Protein AF-A0A8D0QKL7-F1 (afdb_monomer_lite)

Organism: Sus scrofa (NCBI:txid9823)

pLDDT: mean 81.72, std 11.08, range [35.97, 95.25]

Foldseek 3Di:
DPPPDDDDDPVVVQCVVFPDPDPLLNVLLVVLVVLLVVLVVVVVCLVPDPCNVVCLVVVLVCLLVSVVVVLVQCPPALANSGVDDTPSLVSVLVSVVVVCVSPVCSCVVRVSVVSNNVVVVVVVVVVVCCCVVPVVVVVVVVVVVVVVVVPDDPDD

Structure (mmCIF, N/CA/C/O backbone):
data_AF-A0A8D0QKL7-F1
#
_entry.id   AF-A0A8D0QKL7-F1
#
loop_
_atom_site.group_PDB
_atom_site.id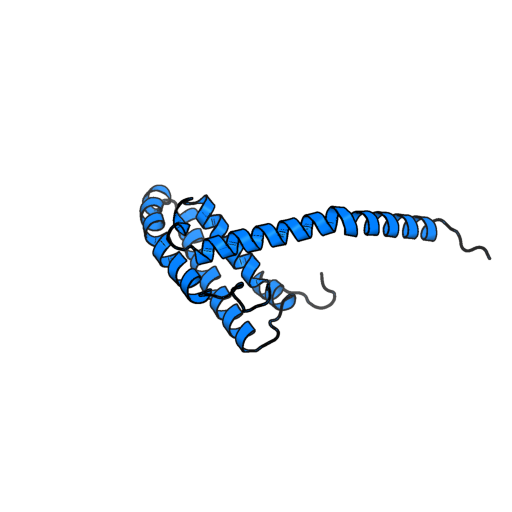
_atom_site.type_symbol
_atom_site.label_atom_id
_atom_site.label_alt_id
_atom_site.label_comp_id
_atom_site.label_asym_id
_atom_site.label_entity_id
_atom_site.label_seq_id
_atom_site.pdbx_PDB_ins_code
_atom_site.Cartn_x
_atom_site.Cartn_y
_atom_site.Cartn_z
_atom_site.occupancy
_atom_site.B_iso_or_equiv
_atom_site.auth_seq_id
_atom_site.auth_comp_id
_atom_site.auth_asym_id
_atom_site.auth_atom_id
_atom_site.pdbx_PDB_model_num
ATOM 1 N N . ILE A 1 1 ? 23.634 11.425 2.030 1.00 49.88 1 ILE A N 1
ATOM 2 C CA . ILE A 1 1 ? 23.292 12.583 1.169 1.00 49.88 1 ILE A CA 1
ATOM 3 C C . ILE A 1 1 ? 23.963 12.328 -0.167 1.00 49.88 1 ILE A C 1
ATOM 5 O O . ILE A 1 1 ? 25.176 12.153 -0.174 1.00 49.88 1 ILE A O 1
ATOM 9 N N . ASP A 1 2 ? 23.189 12.209 -1.244 1.00 56.81 2 ASP A N 1
ATOM 10 C CA . ASP A 1 2 ? 23.701 11.898 -2.583 1.00 56.81 2 ASP A CA 1
ATOM 11 C C . ASP A 1 2 ? 24.283 13.157 -3.251 1.00 56.81 2 ASP A C 1
ATOM 13 O O . ASP A 1 2 ? 23.642 13.812 -4.073 1.00 56.81 2 ASP A O 1
ATOM 17 N N . GLY A 1 3 ? 25.480 13.549 -2.797 1.00 72.69 3 GLY A N 1
ATOM 18 C CA . GLY A 1 3 ? 26.311 14.610 -3.374 1.00 72.69 3 GLY A CA 1
ATOM 19 C C . GLY A 1 3 ? 25.564 15.911 -3.701 1.00 72.69 3 GLY A C 1
ATOM 20 O O . GLY A 1 3 ? 25.309 16.733 -2.819 1.00 72.69 3 GLY A O 1
ATOM 21 N N . ALA A 1 4 ? 25.256 16.103 -4.988 1.00 74.75 4 ALA A N 1
ATOM 22 C CA . ALA A 1 4 ? 24.637 17.308 -5.547 1.00 74.75 4 ALA A CA 1
ATOM 23 C C . ALA A 1 4 ? 23.107 17.376 -5.371 1.00 74.75 4 ALA A C 1
ATOM 25 O O . ALA A 1 4 ? 22.534 18.467 -5.403 1.00 74.75 4 ALA A O 1
ATOM 26 N N . HIS A 1 5 ? 22.436 16.240 -5.170 1.00 74.19 5 HIS A N 1
ATOM 27 C CA . HIS A 1 5 ? 20.981 16.180 -5.092 1.00 74.19 5 HIS A CA 1
ATOM 28 C C . HIS A 1 5 ? 20.514 16.378 -3.649 1.00 74.19 5 HIS A C 1
ATOM 30 O O . HIS A 1 5 ? 20.537 15.472 -2.813 1.00 74.19 5 HIS A O 1
ATOM 36 N N . LYS A 1 6 ? 20.071 17.602 -3.351 1.00 81.69 6 LYS A N 1
ATOM 37 C CA . LYS A 1 6 ? 19.416 17.951 -2.086 1.00 81.69 6 LYS A CA 1
ATOM 38 C C . LYS A 1 6 ? 17.908 17.843 -2.264 1.00 81.69 6 LYS A C 1
ATOM 40 O O . LYS A 1 6 ? 17.259 18.799 -2.677 1.00 81.69 6 LYS A O 1
ATOM 45 N N . LEU A 1 7 ? 17.372 16.661 -1.979 1.00 79.12 7 LEU A N 1
ATOM 46 C CA . LEU A 1 7 ? 15.939 16.393 -2.052 1.00 79.12 7 LEU A CA 1
ATOM 47 C C . LEU A 1 7 ? 15.308 16.466 -0.661 1.00 79.12 7 LEU A C 1
ATOM 49 O O . LEU A 1 7 ? 15.861 15.971 0.320 1.00 79.12 7 LEU A O 1
ATOM 53 N N . THR A 1 8 ? 14.135 17.082 -0.600 1.00 68.00 8 THR A N 1
ATOM 54 C CA . THR A 1 8 ? 13.222 17.068 0.547 1.00 68.00 8 THR A CA 1
ATOM 55 C C . THR A 1 8 ? 11.893 16.470 0.079 1.00 68.00 8 THR A C 1
ATOM 57 O O . THR A 1 8 ? 11.683 16.334 -1.123 1.00 68.00 8 THR A O 1
ATOM 60 N N . GLN A 1 9 ? 10.997 16.117 1.006 1.00 79.50 9 GLN A N 1
ATOM 61 C CA . GLN A 1 9 ? 9.777 15.322 0.767 1.00 79.50 9 GLN A CA 1
ATOM 62 C C . GLN A 1 9 ? 10.050 13.826 0.564 1.00 79.50 9 GLN A C 1
ATOM 64 O O . GLN A 1 9 ? 10.799 13.419 -0.324 1.00 79.50 9 GLN A O 1
ATOM 69 N N . SER A 1 10 ? 9.401 12.993 1.381 1.00 80.00 10 SER A N 1
ATOM 70 C CA . SER A 1 10 ? 9.555 11.531 1.360 1.00 80.00 10 SER A CA 1
ATOM 71 C C . SER A 1 10 ? 9.277 10.943 -0.022 1.00 80.00 10 SER A C 1
ATOM 73 O O . SER A 1 10 ? 10.061 10.139 -0.516 1.00 80.00 10 SER A O 1
ATOM 75 N N . ASN A 1 11 ? 8.217 11.404 -0.686 1.00 77.00 11 ASN A N 1
ATOM 76 C CA . ASN A 1 11 ? 7.808 10.874 -1.985 1.00 77.00 11 ASN A CA 1
ATOM 77 C C . ASN A 1 11 ? 8.787 11.249 -3.100 1.00 77.00 11 ASN A C 1
ATOM 79 O O . ASN A 1 11 ? 9.084 10.430 -3.965 1.00 77.00 11 ASN A O 1
ATOM 83 N N . ALA A 1 12 ? 9.352 12.459 -3.055 1.00 79.25 12 ALA A N 1
ATOM 84 C CA . ALA A 1 12 ? 10.374 12.873 -4.012 1.00 79.25 12 ALA A CA 1
ATOM 85 C C . ALA A 1 12 ? 11.661 12.053 -3.845 1.00 79.25 12 ALA A C 1
ATOM 87 O O . ALA A 1 12 ? 12.270 11.652 -4.836 1.00 79.25 12 ALA A O 1
ATOM 88 N N . ILE A 1 13 ? 12.045 11.752 -2.600 1.00 82.62 13 ILE A N 1
ATOM 89 C CA . ILE A 1 13 ? 13.184 10.877 -2.294 1.00 82.62 13 ILE A CA 1
ATOM 90 C C . ILE A 1 13 ? 12.918 9.450 -2.796 1.00 82.62 13 ILE A C 1
ATOM 92 O O . ILE A 1 13 ? 13.778 8.864 -3.450 1.00 82.62 13 ILE A O 1
ATOM 96 N N . LEU A 1 14 ? 11.721 8.906 -2.557 1.00 77.75 14 LEU A N 1
ATOM 97 C CA . LEU A 1 14 ? 11.339 7.569 -3.019 1.00 77.75 14 LEU A CA 1
ATOM 98 C C . LEU A 1 14 ? 11.346 7.461 -4.551 1.00 77.75 14 LEU A C 1
ATOM 100 O O . LEU A 1 14 ? 11.988 6.566 -5.099 1.00 77.75 14 LEU A O 1
ATOM 104 N N . ARG A 1 15 ? 10.726 8.422 -5.249 1.00 78.88 15 ARG A N 1
ATOM 105 C CA . ARG A 1 15 ? 10.738 8.502 -6.721 1.00 78.88 15 ARG A CA 1
ATOM 106 C C . ARG A 1 15 ? 12.149 8.660 -7.287 1.00 78.88 15 ARG A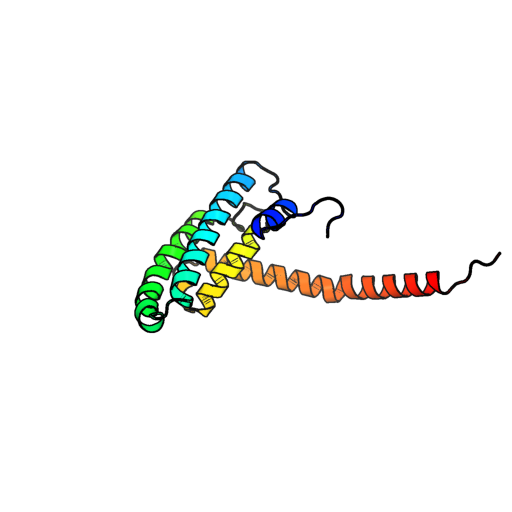 C 1
ATOM 108 O O . ARG A 1 15 ? 12.429 8.161 -8.374 1.00 78.88 15 ARG A O 1
ATOM 115 N N . TYR A 1 16 ? 13.034 9.369 -6.585 1.00 78.62 16 TYR A N 1
ATOM 116 C CA . TYR A 1 16 ? 14.426 9.532 -7.005 1.00 78.62 16 TYR A CA 1
ATOM 117 C C . TYR A 1 16 ? 15.188 8.205 -6.973 1.00 78.62 16 TYR A C 1
ATOM 119 O O . TYR A 1 16 ? 15.914 7.908 -7.919 1.00 78.62 16 TYR A O 1
ATOM 127 N N . ILE A 1 17 ? 14.985 7.403 -5.924 1.00 78.44 17 ILE A N 1
ATOM 128 C CA . ILE A 1 17 ? 15.678 6.123 -5.732 1.00 78.44 17 ILE A CA 1
ATOM 129 C C . ILE A 1 17 ? 15.088 5.021 -6.626 1.00 78.44 17 ILE A C 1
ATOM 131 O O . ILE A 1 17 ? 15.826 4.153 -7.083 1.00 78.44 17 ILE A O 1
ATOM 135 N N . ALA A 1 18 ? 13.779 5.045 -6.894 1.00 72.31 18 ALA A N 1
ATOM 136 C CA . ALA A 1 18 ? 13.082 3.930 -7.530 1.00 72.31 18 ALA A CA 1
ATOM 137 C C . ALA A 1 18 ? 12.124 4.388 -8.643 1.00 72.31 18 ALA A C 1
ATOM 139 O O . ALA A 1 18 ? 10.907 4.445 -8.474 1.00 72.31 18 ALA A O 1
ATOM 140 N N . ARG A 1 19 ? 12.675 4.706 -9.818 1.00 71.88 19 ARG A N 1
ATOM 141 C CA . ARG A 1 19 ? 11.877 5.038 -11.010 1.00 71.88 19 ARG A CA 1
ATOM 142 C C . ARG A 1 19 ? 11.354 3.764 -11.680 1.00 71.88 19 ARG A C 1
ATOM 144 O O . ARG A 1 19 ? 12.109 2.810 -11.831 1.00 71.88 19 ARG A O 1
ATOM 151 N N . GLY A 1 20 ? 10.084 3.771 -12.098 1.00 71.38 20 GLY A N 1
ATOM 152 C CA . GLY A 1 20 ? 9.510 2.699 -12.921 1.00 71.38 20 GLY A CA 1
ATOM 153 C C . GLY A 1 20 ? 10.209 2.591 -14.279 1.00 71.38 20 GLY A C 1
ATOM 154 O O . GLY A 1 20 ? 10.698 3.599 -14.802 1.00 71.38 20 GLY A O 1
ATOM 155 N N . GLU A 1 21 ? 10.263 1.381 -14.837 1.00 78.12 21 GLU A N 1
ATOM 156 C CA . GLU A 1 21 ? 10.966 1.111 -16.095 1.00 78.12 21 GLU A CA 1
ATOM 157 C C . GLU A 1 21 ? 10.090 1.476 -17.301 1.00 78.12 21 GLU A C 1
ATOM 159 O O . GLU A 1 21 ? 10.576 2.072 -18.263 1.00 78.12 21 GLU A O 1
ATOM 164 N N . THR A 1 22 ? 8.791 1.173 -17.225 1.00 85.62 22 THR A N 1
ATOM 165 C CA . THR A 1 22 ? 7.805 1.436 -18.291 1.00 85.62 22 THR A CA 1
ATOM 166 C C . THR A 1 22 ? 6.859 2.586 -17.938 1.00 85.62 22 THR A C 1
ATOM 168 O O . THR A 1 22 ? 6.700 2.942 -16.769 1.00 85.62 22 THR A O 1
ATOM 171 N N . GLU A 1 23 ? 6.217 3.188 -18.943 1.00 84.56 23 GLU A N 1
ATOM 172 C CA . GLU A 1 23 ? 5.212 4.236 -18.706 1.00 84.56 23 GLU A CA 1
ATOM 173 C C . GLU A 1 23 ? 3.989 3.682 -17.966 1.00 84.56 23 GLU A C 1
ATOM 175 O O . GLU A 1 23 ? 3.464 4.327 -17.061 1.00 84.56 23 GLU A O 1
ATOM 180 N N . GLU A 1 24 ? 3.586 2.448 -18.263 1.00 85.06 24 GLU A N 1
ATOM 181 C CA . GLU A 1 24 ? 2.502 1.763 -17.566 1.00 85.06 24 GLU A CA 1
ATOM 182 C C . GLU A 1 24 ? 2.822 1.568 -16.078 1.00 85.06 24 GLU A C 1
ATOM 184 O O . GLU A 1 24 ? 1.975 1.834 -15.224 1.00 85.06 24 GLU A O 1
ATOM 189 N N . GLU A 1 25 ? 4.047 1.151 -15.742 1.00 84.56 25 GLU A N 1
ATOM 190 C CA . GLU A 1 25 ? 4.490 1.042 -14.348 1.00 84.56 25 GLU A CA 1
ATOM 191 C C . GLU A 1 25 ? 4.484 2.399 -13.646 1.00 84.56 25 GLU A C 1
ATOM 193 O O . GLU A 1 25 ? 4.011 2.488 -12.514 1.00 84.56 25 GLU A O 1
ATOM 198 N N . LYS A 1 26 ? 4.955 3.464 -14.309 1.00 85.56 26 LYS A N 1
ATOM 199 C CA . LYS A 1 26 ? 4.950 4.824 -13.745 1.00 85.56 26 LYS A CA 1
ATOM 200 C C . LYS A 1 26 ? 3.535 5.307 -13.449 1.00 85.56 26 LYS A C 1
ATOM 202 O O . LYS A 1 26 ? 3.281 5.766 -12.341 1.00 85.56 26 LYS A O 1
ATOM 207 N N . ILE A 1 27 ? 2.601 5.130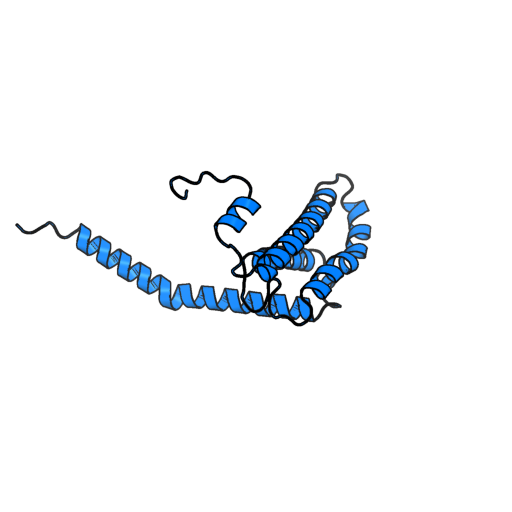 -14.387 1.00 87.25 27 ILE A N 1
ATOM 208 C CA . ILE A 1 27 ? 1.191 5.496 -14.191 1.00 87.25 27 ILE A CA 1
ATOM 209 C C . ILE A 1 27 ? 0.609 4.737 -12.998 1.00 87.25 27 ILE A C 1
ATOM 211 O O . ILE A 1 27 ? -0.087 5.312 -12.162 1.00 87.25 27 ILE A O 1
ATOM 215 N N . ARG A 1 28 ? 0.900 3.438 -12.883 1.00 87.56 28 ARG A N 1
ATOM 216 C CA . ARG A 1 28 ? 0.379 2.630 -11.775 1.00 87.56 28 ARG A CA 1
ATOM 217 C C . ARG A 1 28 ? 0.974 3.029 -10.431 1.00 87.56 28 ARG A C 1
ATOM 219 O O . ARG A 1 28 ? 0.245 3.082 -9.443 1.00 87.56 28 ARG A O 1
ATOM 226 N N . VAL A 1 29 ? 2.266 3.333 -10.408 1.00 87.38 29 VAL A N 1
ATOM 227 C CA . VAL A 1 29 ? 2.964 3.890 -9.247 1.00 87.38 29 VAL A CA 1
ATOM 228 C C . VAL A 1 29 ? 2.332 5.217 -8.826 1.00 87.38 29 VAL A C 1
ATOM 230 O O . VAL A 1 29 ? 2.025 5.386 -7.651 1.00 87.38 29 VAL A O 1
ATOM 233 N N . ASP A 1 30 ? 2.059 6.119 -9.769 1.00 86.75 30 ASP A N 1
ATOM 234 C CA . ASP A 1 30 ? 1.448 7.422 -9.492 1.00 86.75 30 ASP A CA 1
ATOM 235 C C . ASP A 1 30 ? 0.028 7.292 -8.926 1.00 86.75 30 ASP A C 1
ATOM 237 O O . ASP A 1 30 ? -0.324 7.970 -7.958 1.00 86.75 30 ASP A O 1
ATOM 241 N N . VAL A 1 31 ? -0.792 6.399 -9.487 1.00 88.25 31 VAL A N 1
ATOM 242 C CA . VAL A 1 31 ? -2.146 6.128 -8.978 1.00 88.25 31 VAL A CA 1
ATOM 243 C C . VAL A 1 31 ? -2.087 5.547 -7.566 1.00 88.25 31 VAL A C 1
ATOM 245 O O . VAL A 1 31 ? -2.811 6.010 -6.682 1.00 88.25 31 VAL A O 1
ATOM 248 N N . LEU A 1 32 ? -1.207 4.568 -7.331 1.00 89.25 32 LEU A N 1
ATOM 249 C CA . LEU A 1 32 ? -1.072 3.955 -6.013 1.00 89.25 32 LEU A CA 1
ATOM 250 C C . LEU A 1 32 ? -0.565 4.954 -4.968 1.00 89.25 32 LEU A C 1
ATOM 252 O O . LEU A 1 32 ? -1.046 4.932 -3.838 1.00 89.25 32 LEU A O 1
ATOM 256 N N . GLU A 1 33 ? 0.353 5.850 -5.340 1.00 87.50 33 GLU A N 1
ATOM 257 C CA . GLU A 1 33 ? 0.849 6.901 -4.448 1.00 87.50 33 GLU A CA 1
ATOM 258 C C . GLU A 1 33 ? -0.288 7.751 -3.896 1.00 87.50 33 GLU A C 1
ATOM 260 O O . GLU A 1 33 ? -0.390 7.948 -2.687 1.00 87.50 33 GLU A O 1
ATOM 265 N N . ASN A 1 34 ? -1.152 8.239 -4.787 1.00 87.56 34 ASN A N 1
ATOM 266 C CA . ASN A 1 34 ? -2.265 9.097 -4.403 1.00 87.56 34 ASN A CA 1
ATOM 267 C C . ASN A 1 34 ? -3.250 8.340 -3.506 1.00 87.56 34 ASN A C 1
ATOM 269 O O . ASN A 1 34 ? -3.645 8.856 -2.463 1.00 87.56 34 ASN A O 1
ATOM 273 N N . GLN A 1 35 ? -3.552 7.081 -3.837 1.00 87.44 35 GLN A N 1
ATOM 274 C CA . GLN A 1 35 ? -4.416 6.240 -3.008 1.00 87.44 35 GLN A CA 1
ATOM 275 C C . GLN A 1 35 ? -3.838 6.024 -1.599 1.00 87.44 35 GLN A C 1
ATOM 277 O O . GLN A 1 35 ? -4.561 6.103 -0.604 1.00 87.44 35 GLN A O 1
ATOM 282 N N . VAL A 1 36 ? -2.532 5.759 -1.498 1.00 86.94 36 VAL A N 1
ATOM 283 C CA . VAL A 1 36 ? -1.826 5.604 -0.218 1.00 86.94 36 VAL A CA 1
ATOM 284 C C . VAL A 1 36 ? -1.871 6.901 0.590 1.00 86.94 36 VAL A C 1
ATOM 286 O O . VAL A 1 36 ? -2.153 6.863 1.791 1.00 86.94 36 VAL A O 1
ATOM 289 N N . LEU A 1 37 ? -1.627 8.046 -0.050 1.00 86.00 37 LEU A N 1
ATOM 290 C CA . LEU A 1 37 ? -1.662 9.353 0.603 1.00 86.00 37 LEU A CA 1
ATOM 291 C C . LEU A 1 37 ? -3.050 9.688 1.151 1.00 86.00 37 LEU A C 1
ATOM 293 O O . LEU A 1 37 ? -3.148 10.063 2.319 1.00 86.00 37 LEU A O 1
ATOM 297 N N . ASP A 1 38 ? -4.113 9.503 0.368 1.00 87.12 38 ASP A N 1
ATOM 298 C CA . ASP A 1 38 ? -5.487 9.789 0.799 1.00 87.12 38 ASP A CA 1
ATOM 299 C C . ASP A 1 38 ? -5.862 8.985 2.046 1.00 87.12 38 ASP A C 1
ATOM 301 O O . ASP A 1 38 ? -6.372 9.514 3.040 1.00 87.12 38 ASP A O 1
ATOM 305 N N . VAL A 1 39 ? -5.522 7.701 2.026 1.00 85.31 39 VAL A N 1
ATOM 306 C CA . VAL A 1 39 ? -5.719 6.772 3.135 1.00 85.31 39 VAL A CA 1
ATOM 307 C C . VAL A 1 39 ? -4.924 7.186 4.375 1.00 85.31 39 VAL A C 1
ATOM 309 O O . VAL A 1 39 ? -5.460 7.207 5.489 1.00 85.31 39 VAL A O 1
ATOM 312 N N . CYS A 1 40 ? -3.659 7.571 4.200 1.00 83.50 40 CYS A N 1
ATOM 313 C CA . CYS A 1 40 ? -2.821 8.043 5.297 1.00 83.50 40 CYS A CA 1
ATOM 314 C C . CYS A 1 40 ? -3.368 9.335 5.907 1.00 83.50 40 CYS A C 1
ATOM 316 O O . CYS A 1 40 ? -3.469 9.430 7.129 1.00 83.50 40 CYS A O 1
ATOM 318 N N . MET A 1 41 ? -3.773 10.302 5.083 1.00 83.38 41 MET A N 1
ATOM 319 C CA . MET A 1 41 ? -4.294 11.589 5.546 1.00 83.38 41 MET A CA 1
ATOM 320 C C . MET A 1 41 ? -5.614 11.435 6.300 1.00 83.38 41 MET A C 1
ATOM 322 O O . MET A 1 41 ? -5.795 12.039 7.361 1.00 83.38 41 MET A O 1
ATOM 326 N N . GLN A 1 42 ? -6.519 10.581 5.819 1.00 82.88 42 GLN A N 1
ATOM 327 C CA . GLN A 1 42 ? -7.755 10.274 6.541 1.00 82.88 42 GLN A CA 1
ATOM 328 C C . GLN A 1 42 ? -7.478 9.615 7.895 1.00 82.88 42 GLN A C 1
ATOM 330 O O . GLN A 1 42 ? -8.080 9.998 8.900 1.00 82.88 42 GLN A O 1
ATOM 335 N N . LYS A 1 43 ? -6.533 8.669 7.946 1.00 77.88 43 LYS A N 1
ATOM 336 C CA . LYS A 1 43 ? -6.129 8.024 9.198 1.00 77.88 43 LYS A CA 1
ATOM 337 C C . LYS A 1 43 ? -5.525 9.028 10.180 1.00 77.88 43 LYS A C 1
ATOM 339 O O . LYS A 1 43 ? -5.939 9.064 11.333 1.00 77.88 43 LYS A O 1
ATOM 344 N N . VAL A 1 44 ? -4.603 9.879 9.720 1.00 80.31 44 VAL A N 1
ATOM 345 C CA . VAL A 1 44 ? -3.996 10.958 10.521 1.00 80.31 44 VAL A CA 1
ATOM 346 C C . VAL A 1 44 ? -5.084 11.861 11.103 1.00 80.31 44 VAL A C 1
ATOM 348 O O . VAL A 1 44 ? -5.103 12.095 12.309 1.00 80.31 44 VAL A O 1
ATOM 351 N N . ARG A 1 45 ? -6.049 12.298 10.287 1.00 81.81 45 ARG A N 1
ATOM 352 C CA . ARG A 1 45 ? -7.154 13.152 10.748 1.00 81.81 45 ARG A CA 1
ATOM 353 C C . ARG A 1 45 ? -7.939 12.529 11.903 1.00 81.81 45 ARG A C 1
ATOM 355 O O . ARG A 1 45 ? -8.371 13.248 12.797 1.00 81.81 45 ARG A O 1
ATOM 362 N N . ILE A 1 46 ? -8.134 11.214 11.880 1.00 83.00 46 ILE A N 1
ATOM 363 C CA . ILE A 1 46 ? -8.910 10.503 12.898 1.00 83.00 46 ILE A CA 1
ATOM 364 C C . ILE A 1 46 ? -8.065 10.243 14.140 1.00 83.00 46 ILE A C 1
ATOM 366 O O . ILE A 1 46 ? -8.504 10.569 15.238 1.00 83.00 46 ILE A O 1
ATOM 370 N N . CYS A 1 47 ? -6.848 9.719 13.977 1.00 80.38 47 CYS A N 1
ATOM 371 C CA . CYS A 1 47 ? -5.952 9.391 15.087 1.00 80.38 47 CYS A CA 1
ATOM 372 C C . CYS A 1 47 ? -5.544 10.614 15.919 1.00 80.38 47 CYS A C 1
ATOM 374 O O . CYS A 1 47 ? -5.350 10.479 17.122 1.00 80.38 47 CYS A O 1
ATOM 376 N N . TYR A 1 48 ? -5.432 11.793 15.302 1.00 78.81 48 TYR A N 1
ATOM 377 C CA . TYR A 1 48 ? -5.097 13.037 16.004 1.00 78.81 48 TYR A CA 1
ATOM 378 C C . TYR A 1 48 ? -6.323 13.884 16.376 1.00 78.81 48 TYR A C 1
ATOM 380 O O . TYR A 1 48 ? -6.169 14.985 16.904 1.00 78.81 48 TYR A O 1
ATOM 388 N N . SER A 1 49 ? -7.541 13.399 16.117 1.00 86.19 49 SER A N 1
ATOM 389 C CA . SER A 1 49 ? -8.755 14.098 16.535 1.00 86.19 49 SER A CA 1
ATOM 390 C C . SER A 1 49 ? -8.955 13.973 18.050 1.00 86.19 49 SER A C 1
ATOM 392 O O . SER A 1 49 ? -8.847 12.864 18.582 1.00 86.19 49 SER A O 1
ATOM 394 N N . PRO A 1 50 ? -9.342 15.051 18.759 1.00 88.25 50 PRO A N 1
ATOM 395 C CA . PRO A 1 50 ? -9.726 14.957 20.169 1.00 88.25 50 PRO A CA 1
ATOM 396 C C . PRO A 1 50 ? -10.958 14.058 20.388 1.00 88.25 50 PRO A C 1
ATOM 398 O O . PRO A 1 50 ? -11.162 13.550 21.486 1.00 88.25 50 PRO A O 1
ATOM 401 N N . ASP A 1 51 ? -11.757 13.818 19.342 1.00 92.12 51 ASP A N 1
ATOM 402 C CA . ASP A 1 51 ? -12.930 12.939 19.362 1.00 92.12 51 ASP A CA 1
ATOM 403 C C . ASP A 1 51 ? -12.633 11.511 18.856 1.00 92.12 51 ASP A C 1
ATOM 405 O O . ASP A 1 51 ? -13.557 10.795 18.462 1.00 92.12 51 ASP A O 1
ATOM 409 N N . PHE A 1 52 ? -11.365 11.076 18.845 1.00 84.75 52 PHE A N 1
ATOM 410 C CA . PHE A 1 52 ? -10.941 9.768 18.320 1.00 84.75 52 PHE A CA 1
ATOM 411 C C . PHE A 1 52 ? -11.836 8.603 18.771 1.00 84.75 52 PHE A C 1
ATOM 413 O O . PHE A 1 52 ? -12.320 7.848 17.929 1.00 84.75 52 PHE A O 1
ATOM 420 N N . GLU A 1 53 ? -12.127 8.490 20.069 1.00 87.75 53 GLU A N 1
ATOM 421 C CA . GLU A 1 53 ? -12.944 7.397 20.622 1.00 87.75 53 GLU A CA 1
ATOM 422 C C . GLU A 1 53 ? -14.371 7.358 20.051 1.00 87.75 53 GLU A C 1
ATOM 424 O O . GLU A 1 53 ? -14.949 6.287 19.874 1.00 87.75 53 GLU A O 1
ATOM 429 N N . LYS A 1 54 ? -14.937 8.519 19.697 1.00 91.88 54 LYS A N 1
ATOM 430 C CA . LYS A 1 54 ? -16.267 8.605 19.073 1.00 91.88 54 LYS A CA 1
ATOM 431 C C . LYS A 1 54 ? -16.216 8.285 17.579 1.00 91.88 54 LYS A C 1
ATOM 433 O O . LYS A 1 54 ? -17.162 7.718 17.041 1.00 91.88 54 LYS A O 1
ATOM 438 N N . LEU A 1 55 ? -15.128 8.665 16.907 1.00 88.25 55 LEU A N 1
ATOM 439 C CA . LEU A 1 55 ? -14.959 8.518 15.457 1.00 88.25 55 LEU A CA 1
ATOM 440 C C . LEU A 1 55 ? -14.484 7.118 15.052 1.00 88.25 55 LEU A C 1
ATOM 442 O O . LEU A 1 55 ? -14.848 6.626 13.983 1.00 88.25 55 LEU A O 1
ATOM 446 N N . LYS A 1 56 ? -13.703 6.453 15.910 1.00 85.69 56 LYS A N 1
ATOM 447 C CA . LYS A 1 56 ? -13.104 5.138 15.655 1.00 85.69 56 LYS A CA 1
ATOM 448 C C . LYS A 1 56 ? -14.123 4.078 15.212 1.00 85.69 56 LYS A C 1
ATOM 450 O O . LYS A 1 56 ? -13.857 3.434 14.199 1.00 85.69 56 LYS A O 1
ATOM 455 N N . PRO A 1 57 ? -15.285 3.888 15.872 1.00 88.56 57 PRO A N 1
ATOM 456 C CA . PRO A 1 57 ? -16.256 2.882 15.441 1.00 88.56 57 PRO A CA 1
ATOM 457 C C . PRO A 1 57 ? -16.827 3.144 14.044 1.00 88.56 57 PRO A C 1
ATOM 459 O O . PRO A 1 57 ? -17.110 2.196 13.318 1.00 88.56 57 PRO A O 1
ATOM 462 N N . GLY A 1 58 ? -17.001 4.416 13.668 1.00 89.06 58 GLY A N 1
ATOM 463 C CA . GLY A 1 58 ? -17.428 4.797 12.321 1.00 89.06 58 GLY A CA 1
ATOM 464 C C . GLY A 1 58 ? -16.348 4.475 11.296 1.00 89.06 58 GLY A C 1
ATOM 465 O O . GLY A 1 58 ? -16.609 3.781 10.321 1.00 89.06 58 GLY A O 1
ATOM 466 N N . TYR A 1 59 ? -15.109 4.869 11.588 1.00 86.25 59 TYR A N 1
ATOM 467 C CA . TYR A 1 59 ? -13.977 4.601 10.709 1.00 86.25 59 TYR A CA 1
ATOM 468 C C . TYR A 1 59 ? -13.730 3.109 10.480 1.00 86.25 59 TYR A C 1
ATOM 470 O O . TYR A 1 59 ? -13.472 2.715 9.350 1.00 86.25 59 TYR A O 1
ATOM 478 N N . LEU A 1 60 ? -13.855 2.274 11.520 1.00 86.00 60 LEU A N 1
ATOM 479 C CA . LEU A 1 60 ? -13.724 0.816 11.403 1.00 86.00 60 LEU A CA 1
ATOM 480 C C . LEU A 1 60 ? -14.701 0.226 10.374 1.00 86.00 60 LEU A C 1
ATOM 482 O O . LEU A 1 60 ? -14.329 -0.669 9.623 1.00 86.00 60 LEU A O 1
ATOM 486 N N . LYS A 1 61 ? -15.926 0.762 10.289 1.00 88.44 61 LYS A N 1
ATOM 487 C CA . LYS A 1 61 ? -16.930 0.322 9.306 1.00 88.44 61 LYS A CA 1
ATOM 488 C C . LYS A 1 61 ? -16.588 0.732 7.874 1.00 88.44 61 LYS A C 1
ATOM 490 O O . LYS A 1 61 ? -17.005 0.052 6.948 1.00 88.44 61 LYS A O 1
ATOM 495 N N . GLU A 1 62 ? -15.833 1.814 7.695 1.00 89.06 62 GLU A N 1
ATOM 496 C CA . GLU A 1 62 ? -15.392 2.296 6.380 1.00 89.06 62 GLU A CA 1
ATOM 497 C C . GLU A 1 62 ? -14.128 1.582 5.873 1.00 89.06 62 GLU A C 1
ATOM 499 O O . GLU A 1 62 ? -13.767 1.732 4.706 1.00 89.06 62 GLU A O 1
ATOM 504 N N . ILE A 1 63 ? -13.413 0.827 6.720 1.00 87.12 63 ILE A N 1
ATOM 505 C CA . ILE A 1 63 ? -12.155 0.169 6.324 1.00 87.12 63 ILE A CA 1
ATOM 506 C C . ILE A 1 63 ? -12.334 -0.729 5.092 1.00 87.12 63 ILE A C 1
ATOM 508 O O . ILE A 1 63 ? -11.536 -0.577 4.164 1.00 87.12 63 ILE A O 1
ATOM 512 N N . PRO A 1 64 ? -13.351 -1.613 5.010 1.00 88.44 64 PRO A N 1
ATOM 513 C CA . PRO A 1 64 ? -13.535 -2.464 3.835 1.00 88.44 64 PRO A CA 1
ATOM 514 C C . PRO A 1 64 ? -13.685 -1.663 2.534 1.00 88.44 64 PRO A C 1
ATOM 516 O O . PRO A 1 64 ? -13.112 -2.030 1.508 1.00 88.44 64 PRO A O 1
ATOM 519 N N . GLU A 1 65 ? -14.373 -0.518 2.578 1.00 89.75 65 GLU A N 1
ATOM 520 C CA . GLU A 1 65 ? -14.532 0.369 1.418 1.00 89.75 65 GLU A CA 1
ATOM 521 C C . GLU A 1 65 ? -13.198 0.976 0.972 1.00 89.75 65 GLU A C 1
ATOM 523 O O . GLU A 1 65 ? -12.983 1.176 -0.221 1.00 89.75 65 GLU A O 1
ATOM 528 N N . LYS A 1 66 ? -12.270 1.209 1.907 1.00 87.00 66 LYS A N 1
ATOM 529 C CA . LYS A 1 66 ? -10.916 1.713 1.617 1.00 87.00 66 LYS A CA 1
ATOM 530 C C . LYS A 1 66 ? -9.970 0.614 1.147 1.00 87.00 66 LYS A C 1
ATOM 532 O O . LYS A 1 66 ? -9.057 0.902 0.378 1.00 87.00 66 LYS A O 1
ATOM 537 N N . MET A 1 67 ? -10.188 -0.632 1.570 1.00 90.44 67 MET A N 1
ATOM 538 C CA . MET A 1 67 ? -9.417 -1.800 1.123 1.00 90.44 67 MET A CA 1
ATOM 539 C C . MET A 1 67 ? -9.792 -2.238 -0.296 1.00 90.44 67 MET A C 1
ATOM 541 O O . MET A 1 67 ? -8.937 -2.707 -1.051 1.00 90.44 67 MET A O 1
ATOM 545 N N . LYS A 1 68 ? -11.056 -2.051 -0.689 1.00 92.19 68 LYS A N 1
ATOM 546 C CA . LYS A 1 68 ? -11.568 -2.464 -1.999 1.00 92.19 68 LYS A CA 1
ATOM 547 C C . LYS A 1 68 ? -10.778 -1.877 -3.186 1.00 92.19 68 LYS A C 1
ATOM 549 O O . LYS A 1 68 ? -10.356 -2.678 -4.020 1.00 92.19 68 LYS A O 1
ATOM 554 N N . PRO A 1 69 ? -10.464 -0.565 -3.249 1.00 92.19 69 PRO A N 1
ATOM 555 C CA . PRO A 1 69 ? -9.607 -0.006 -4.295 1.00 92.19 69 PRO A CA 1
ATOM 556 C C . PRO A 1 69 ? -8.235 -0.679 -4.394 1.00 92.19 69 PRO A C 1
ATOM 558 O O . PRO A 1 69 ? -7.775 -0.949 -5.500 1.00 92.19 69 PRO A O 1
ATOM 561 N N . PHE A 1 70 ? -7.589 -1.015 -3.269 1.00 92.81 70 PHE A N 1
ATOM 562 C CA . PHE A 1 70 ? -6.311 -1.738 -3.299 1.00 92.81 70 PHE A CA 1
ATOM 563 C C . PHE A 1 70 ? -6.479 -3.141 -3.877 1.00 92.81 70 PHE A C 1
ATOM 565 O O . PHE A 1 70 ? -5.680 -3.568 -4.710 1.00 92.81 70 PHE A O 1
ATOM 572 N N . SER A 1 71 ? -7.525 -3.857 -3.461 1.00 94.50 71 SER A N 1
ATOM 573 C CA . SER A 1 71 ? -7.806 -5.202 -3.963 1.00 94.50 71 SER A CA 1
ATOM 574 C C . SER A 1 71 ? -8.085 -5.193 -5.469 1.00 94.50 71 SER A C 1
ATOM 576 O O . SER A 1 71 ? -7.502 -5.992 -6.204 1.00 94.50 71 SER A O 1
ATOM 578 N N . GLU A 1 72 ? -8.915 -4.269 -5.949 1.00 94.06 72 GLU A N 1
ATOM 579 C CA . GLU A 1 72 ? -9.238 -4.126 -7.372 1.00 94.06 72 GLU A CA 1
ATOM 580 C C . GLU A 1 72 ? -8.009 -3.721 -8.194 1.00 94.06 72 GLU A C 1
ATOM 582 O O . GLU A 1 72 ? -7.759 -4.282 -9.264 1.00 94.06 72 GLU A O 1
ATOM 587 N N . PHE A 1 73 ? -7.201 -2.796 -7.674 1.00 93.56 73 PHE A N 1
ATOM 588 C CA . PHE A 1 73 ? -6.016 -2.291 -8.359 1.00 93.56 73 PHE A CA 1
ATOM 589 C C . PHE A 1 73 ? -4.882 -3.328 -8.449 1.00 93.56 73 PHE A C 1
ATOM 591 O O . PHE A 1 73 ? -4.196 -3.420 -9.478 1.00 93.56 73 PHE A O 1
ATOM 598 N N . LEU A 1 74 ? -4.707 -4.151 -7.408 1.00 94.31 74 LEU A N 1
ATOM 599 C CA . LEU A 1 74 ? -3.817 -5.315 -7.437 1.00 94.31 74 LEU A CA 1
ATOM 600 C C . LEU A 1 74 ? -4.339 -6.370 -8.425 1.00 94.31 74 LEU A C 1
ATOM 602 O O . LEU A 1 74 ? -3.595 -6.891 -9.264 1.00 94.31 74 LEU A O 1
ATOM 606 N N . GLY A 1 75 ? -5.637 -6.669 -8.349 1.00 93.50 75 GLY A N 1
ATOM 607 C CA . GLY A 1 75 ? -6.294 -7.668 -9.178 1.00 93.50 75 GLY A CA 1
ATOM 608 C C . GLY A 1 75 ? -5.655 -9.048 -9.010 1.00 93.50 75 GLY A C 1
ATOM 609 O O . GLY A 1 75 ? -5.599 -9.588 -7.906 1.00 93.50 75 GLY A O 1
ATOM 610 N N . LYS A 1 76 ? -5.180 -9.622 -10.124 1.00 92.81 76 LYS A N 1
ATOM 611 C CA . LYS A 1 76 ? -4.513 -10.940 -10.182 1.00 92.81 76 LYS A CA 1
ATOM 612 C C . LYS A 1 76 ? -2.984 -10.860 -10.185 1.00 92.81 76 LYS A C 1
ATOM 614 O O . LYS A 1 76 ? -2.324 -11.890 -10.306 1.00 92.81 76 LYS A O 1
ATOM 619 N N . ARG A 1 77 ? -2.422 -9.653 -10.145 1.00 91.62 77 ARG A N 1
ATOM 620 C CA . ARG A 1 77 ? -0.981 -9.449 -10.297 1.00 91.62 77 ARG A CA 1
ATOM 621 C C . ARG A 1 77 ? -0.252 -9.787 -8.997 1.00 91.62 77 ARG A C 1
ATOM 623 O O . ARG A 1 77 ? -0.851 -9.687 -7.926 1.00 91.62 77 ARG A O 1
ATOM 630 N N . PRO A 1 78 ? 1.027 -10.189 -9.073 1.00 91.62 78 PRO A N 1
ATOM 631 C CA . PRO A 1 78 ? 1.811 -10.453 -7.874 1.00 91.62 78 PRO A CA 1
ATOM 632 C C . PRO A 1 78 ? 2.145 -9.167 -7.104 1.00 91.62 78 PRO A C 1
ATOM 634 O O . PRO A 1 78 ? 2.198 -9.221 -5.878 1.00 91.62 78 PRO A O 1
ATOM 637 N N . TRP A 1 79 ? 2.328 -8.043 -7.811 1.00 93.56 79 TRP A N 1
ATOM 638 C CA . TRP A 1 79 ? 2.706 -6.741 -7.258 1.00 93.56 79 TRP A CA 1
ATOM 639 C C . TRP A 1 79 ? 1.836 -5.610 -7.828 1.00 93.56 79 TRP A C 1
ATOM 641 O O . TRP A 1 79 ? 1.186 -5.740 -8.875 1.00 93.56 79 TRP A O 1
ATOM 651 N N . PHE A 1 80 ? 1.817 -4.471 -7.141 1.00 91.06 80 PHE A N 1
ATOM 652 C CA . PHE A 1 80 ? 0.976 -3.330 -7.483 1.00 91.06 80 PHE A CA 1
ATOM 653 C C . PHE A 1 80 ? 1.431 -2.591 -8.738 1.00 91.06 80 PHE A C 1
ATOM 655 O O . PHE A 1 80 ? 0.581 -2.126 -9.493 1.00 91.06 80 PHE A O 1
ATOM 662 N N . ALA A 1 81 ? 2.733 -2.509 -9.010 1.00 86.88 81 ALA A N 1
ATOM 663 C CA . ALA A 1 81 ? 3.224 -1.890 -10.242 1.00 86.88 81 ALA A CA 1
ATOM 664 C C . ALA A 1 81 ? 3.155 -2.847 -11.447 1.00 86.88 81 ALA A C 1
ATOM 666 O O . ALA A 1 81 ? 2.904 -2.411 -12.570 1.00 86.88 81 ALA A O 1
ATOM 667 N N . GLY A 1 82 ? 3.252 -4.162 -11.228 1.00 87.31 82 GLY A N 1
ATOM 668 C CA . GLY A 1 82 ? 3.299 -5.151 -12.306 1.00 87.31 82 GLY A CA 1
ATOM 669 C C . GLY A 1 82 ? 3.802 -6.512 -11.838 1.00 87.31 82 GLY A C 1
ATOM 670 O O . GLY A 1 82 ? 3.342 -7.039 -10.825 1.00 87.31 82 GLY A O 1
ATOM 671 N N . ASP A 1 83 ? 4.741 -7.074 -12.595 1.00 87.38 83 ASP A N 1
ATOM 672 C CA . ASP A 1 83 ? 5.348 -8.381 -12.312 1.00 87.38 83 ASP A CA 1
ATOM 673 C C . ASP A 1 83 ? 6.611 -8.281 -11.448 1.00 87.38 83 ASP A C 1
ATOM 675 O O . ASP A 1 83 ? 7.043 -9.270 -10.853 1.00 87.38 83 ASP A O 1
ATOM 679 N N . LYS A 1 84 ? 7.181 -7.077 -11.333 1.00 85.50 84 LYS A N 1
ATOM 680 C CA . LYS A 1 84 ? 8.354 -6.780 -10.510 1.00 85.50 84 LYS A CA 1
ATOM 681 C C . LYS A 1 84 ? 7.955 -6.077 -9.215 1.00 85.50 84 LYS A C 1
ATOM 683 O O . LYS A 1 84 ? 7.032 -5.266 -9.200 1.00 85.50 84 LYS A O 1
ATOM 688 N N . LEU A 1 85 ? 8.696 -6.382 -8.150 1.00 86.38 85 LEU A N 1
ATOM 689 C CA . LEU A 1 85 ? 8.601 -5.673 -6.879 1.00 86.38 85 LEU A CA 1
ATOM 690 C C . LEU A 1 85 ? 9.132 -4.247 -7.055 1.00 86.38 85 LEU A C 1
ATOM 692 O O . LEU A 1 85 ? 10.238 -4.052 -7.560 1.00 86.38 85 LEU A O 1
ATOM 696 N N . THR A 1 86 ? 8.367 -3.264 -6.597 1.00 86.00 86 THR A N 1
ATOM 697 C CA . THR A 1 86 ? 8.726 -1.845 -6.649 1.00 86.00 86 THR A CA 1
ATOM 698 C C . THR A 1 86 ? 8.642 -1.208 -5.269 1.00 86.00 86 THR A C 1
ATOM 700 O O . THR A 1 86 ? 8.057 -1.765 -4.344 1.00 86.00 86 THR A O 1
ATOM 703 N N . TYR A 1 87 ? 9.200 -0.006 -5.113 1.00 82.94 87 TYR A N 1
ATOM 704 C CA . TYR A 1 87 ? 9.131 0.733 -3.847 1.00 82.94 87 TYR A CA 1
ATOM 705 C C . TYR A 1 87 ? 7.690 1.013 -3.380 1.00 82.94 87 TYR A C 1
ATOM 707 O O . TYR A 1 87 ? 7.441 1.117 -2.183 1.00 82.94 87 TYR A O 1
ATOM 715 N N . MET A 1 88 ? 6.735 1.103 -4.310 1.00 86.88 88 MET A N 1
ATOM 716 C CA . MET A 1 88 ? 5.327 1.312 -3.978 1.00 86.88 88 MET A CA 1
ATOM 717 C C . MET A 1 88 ? 4.690 0.113 -3.285 1.00 86.88 88 MET A C 1
ATOM 719 O O . MET A 1 88 ? 3.780 0.290 -2.480 1.00 86.88 88 MET A O 1
ATOM 723 N N . ASP A 1 89 ? 5.196 -1.095 -3.531 1.00 90.38 89 ASP A N 1
ATOM 724 C CA . ASP A 1 89 ? 4.744 -2.288 -2.821 1.00 90.38 89 ASP A CA 1
ATOM 725 C C . ASP A 1 89 ? 5.122 -2.230 -1.332 1.00 90.38 89 ASP A C 1
ATOM 727 O O . ASP A 1 89 ? 4.364 -2.713 -0.496 1.00 90.38 89 ASP A O 1
ATOM 731 N N . PHE A 1 90 ? 6.232 -1.570 -0.976 1.00 88.12 90 PHE A N 1
ATOM 732 C CA . PHE A 1 90 ? 6.608 -1.339 0.426 1.00 88.12 90 PHE A CA 1
ATOM 733 C C . PHE A 1 90 ? 5.624 -0.388 1.111 1.00 88.12 90 PHE A C 1
ATOM 735 O O . PHE A 1 90 ? 5.131 -0.685 2.194 1.00 88.12 90 PHE A O 1
ATOM 742 N N . LEU A 1 91 ? 5.274 0.721 0.452 1.00 87.25 91 LEU A N 1
ATOM 743 C CA . LEU A 1 91 ? 4.282 1.659 0.983 1.00 87.25 91 LEU A CA 1
ATOM 744 C C . LEU A 1 91 ? 2.894 1.020 1.108 1.00 87.25 91 LEU A C 1
ATOM 746 O O . LEU A 1 91 ? 2.199 1.233 2.101 1.00 87.25 91 LEU A O 1
ATOM 750 N N . ALA A 1 92 ? 2.488 0.222 0.120 1.00 90.94 92 ALA A N 1
ATOM 751 C CA . ALA A 1 92 ? 1.229 -0.508 0.176 1.00 90.94 92 ALA A CA 1
ATOM 752 C C . ALA A 1 92 ? 1.229 -1.540 1.315 1.00 90.94 92 ALA A C 1
ATOM 754 O O . ALA A 1 92 ? 0.242 -1.634 2.043 1.00 90.94 92 ALA A O 1
ATOM 755 N N . TYR A 1 93 ? 2.334 -2.270 1.509 1.00 91.75 93 TYR A N 1
ATOM 756 C CA . TYR A 1 93 ? 2.506 -3.176 2.643 1.00 91.75 93 TYR A CA 1
ATOM 757 C C . TYR A 1 93 ? 2.350 -2.441 3.979 1.00 91.75 93 TYR A C 1
ATOM 759 O O . TYR A 1 93 ? 1.528 -2.860 4.788 1.00 91.75 93 TYR A O 1
ATOM 767 N N . ASP A 1 94 ? 3.050 -1.322 4.183 1.00 87.88 94 ASP A N 1
ATOM 768 C CA . ASP A 1 94 ? 2.985 -0.555 5.434 1.00 87.88 94 ASP A CA 1
ATOM 769 C C . ASP A 1 94 ? 1.557 -0.087 5.744 1.00 87.88 94 ASP A C 1
ATOM 771 O O . ASP A 1 94 ? 1.081 -0.176 6.878 1.00 87.88 94 ASP A O 1
ATOM 775 N N . VAL A 1 95 ? 0.833 0.395 4.729 1.00 88.88 95 VAL A N 1
ATOM 776 C CA . VAL A 1 95 ? -0.567 0.800 4.890 1.00 88.88 95 VAL A CA 1
ATOM 777 C C . VAL A 1 95 ? -1.437 -0.390 5.289 1.00 88.88 95 VAL A C 1
ATOM 779 O O . VAL A 1 95 ? -2.187 -0.288 6.263 1.00 88.88 95 VAL A O 1
ATOM 782 N N . LEU A 1 96 ? -1.344 -1.503 4.560 1.00 91.06 96 LEU A N 1
ATOM 783 C CA . LEU A 1 96 ? -2.147 -2.702 4.806 1.00 91.06 96 LEU A CA 1
ATOM 784 C C . LEU A 1 96 ? -1.831 -3.334 6.168 1.00 91.06 96 LEU A C 1
ATOM 786 O O . LEU A 1 96 ? -2.750 -3.759 6.868 1.00 91.06 96 LEU A O 1
ATOM 790 N N . ASP A 1 97 ? -0.564 -3.348 6.579 1.00 89.25 97 ASP A N 1
ATOM 791 C CA . ASP A 1 97 ? -0.147 -3.854 7.884 1.00 89.25 97 ASP A CA 1
ATOM 792 C C . ASP A 1 97 ? -0.684 -2.980 9.023 1.00 89.25 97 ASP A C 1
ATOM 794 O O . ASP A 1 97 ? -1.231 -3.485 10.003 1.00 89.25 97 ASP A O 1
ATOM 798 N N . LEU A 1 98 ? -0.663 -1.654 8.860 1.00 84.50 98 LEU A N 1
ATOM 799 C CA . LEU A 1 98 ? -1.273 -0.747 9.833 1.00 84.50 98 LEU A CA 1
ATOM 800 C C . LEU A 1 98 ? -2.784 -0.970 9.966 1.00 84.50 98 LEU A C 1
ATOM 802 O O . LEU A 1 98 ? -3.312 -0.873 11.074 1.00 84.50 98 LEU A O 1
ATOM 806 N N . TYR A 1 99 ? -3.486 -1.289 8.876 1.00 86.12 99 TYR A N 1
ATOM 807 C CA . TYR A 1 99 ? -4.897 -1.672 8.955 1.00 86.12 99 TYR A CA 1
ATOM 808 C C . TYR A 1 99 ? -5.101 -3.026 9.627 1.00 86.12 99 TYR A C 1
ATOM 810 O O . TYR A 1 99 ? -6.002 -3.142 10.452 1.00 86.12 99 TYR A O 1
ATOM 818 N N . ARG A 1 100 ? -4.238 -4.011 9.357 1.00 87.44 100 ARG A N 1
ATOM 819 C CA . ARG A 1 100 ? -4.246 -5.315 10.035 1.00 87.44 100 ARG A CA 1
ATOM 820 C C . ARG A 1 100 ? -4.033 -5.179 11.546 1.00 87.44 100 ARG A C 1
ATOM 822 O O . ARG A 1 100 ? -4.672 -5.888 12.317 1.00 87.44 100 ARG A O 1
ATOM 829 N N . ILE A 1 101 ? -3.182 -4.251 11.982 1.00 84.62 101 ILE A N 1
ATOM 830 C CA . ILE A 1 101 ? -2.993 -3.928 13.406 1.00 84.62 101 ILE A CA 1
ATOM 831 C C . ILE A 1 101 ? -4.246 -3.256 13.986 1.00 84.62 101 ILE A C 1
ATOM 833 O O . ILE A 1 101 ? -4.625 -3.524 15.126 1.00 84.62 101 ILE A O 1
ATOM 837 N N . PHE A 1 102 ? -4.886 -2.374 13.216 1.00 79.38 102 PHE A N 1
ATOM 838 C CA . PHE A 1 102 ? -6.046 -1.609 13.673 1.00 79.38 102 PHE A CA 1
ATOM 839 C C . PHE A 1 102 ? -7.329 -2.451 13.763 1.00 79.38 102 PHE A C 1
ATOM 841 O O . PHE A 1 102 ? -8.111 -2.283 14.699 1.00 79.38 102 PHE A O 1
ATOM 848 N N . ASP A 1 103 ? -7.524 -3.363 12.813 1.00 85.12 103 ASP A N 1
ATOM 849 C CA . ASP A 1 103 ? -8.567 -4.384 12.796 1.00 85.12 103 ASP A CA 1
ATOM 850 C C . ASP A 1 103 ? -8.019 -5.672 12.150 1.00 85.12 103 ASP A C 1
ATOM 852 O O . ASP A 1 103 ? -7.896 -5.744 10.924 1.00 85.12 103 ASP A O 1
ATOM 856 N N . PRO A 1 104 ? -7.729 -6.722 12.939 1.00 87.19 104 PRO A N 1
ATOM 857 C CA . PRO A 1 104 ? -7.172 -7.973 12.426 1.00 87.19 104 PRO A CA 1
ATOM 858 C C . PRO A 1 104 ? -8.010 -8.663 11.344 1.00 87.19 104 PRO A C 1
ATOM 860 O O . PRO A 1 104 ? -7.469 -9.468 10.587 1.00 87.19 104 PRO A O 1
ATOM 863 N N . LYS A 1 105 ? -9.316 -8.371 11.264 1.00 88.25 105 LYS A N 1
ATOM 864 C CA . LYS A 1 105 ? -10.241 -9.000 10.311 1.00 88.25 105 LYS A CA 1
ATOM 865 C C . LYS A 1 105 ? -10.453 -8.183 9.037 1.00 88.25 105 LYS A C 1
ATOM 867 O O . LYS A 1 105 ? -11.120 -8.661 8.123 1.00 88.25 105 LYS A O 1
ATOM 872 N N . CYS A 1 106 ? -9.864 -6.989 8.925 1.00 87.75 106 CYS A N 1
ATOM 873 C CA . CYS A 1 106 ? -10.145 -6.069 7.817 1.00 87.75 106 CYS A CA 1
ATOM 874 C C . CYS A 1 106 ? -9.793 -6.611 6.421 1.00 87.75 106 CYS A C 1
ATOM 876 O O . CYS A 1 106 ? -10.316 -6.124 5.420 1.00 87.75 106 CYS A O 1
ATOM 878 N N . LEU A 1 107 ? -8.920 -7.620 6.343 1.00 89.50 107 LEU A N 1
ATOM 879 C CA . LEU A 1 107 ? -8.492 -8.244 5.090 1.00 89.50 107 LE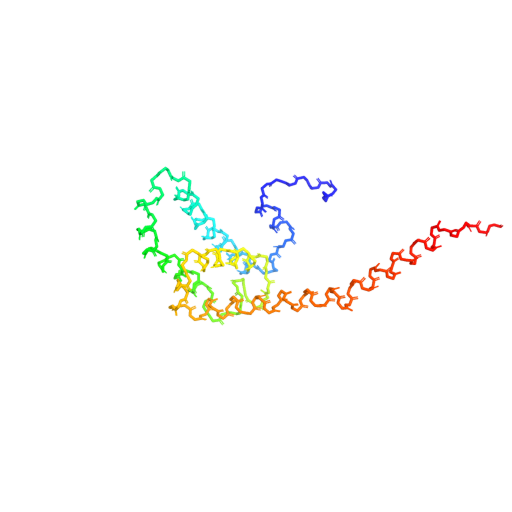U A CA 1
ATOM 880 C C . LEU A 1 107 ? -9.159 -9.601 4.825 1.00 89.50 107 LEU A C 1
ATOM 882 O O . LEU A 1 107 ? -8.827 -10.246 3.831 1.00 89.50 107 LEU A O 1
ATOM 886 N N . ASP A 1 108 ? -10.061 -10.075 5.693 1.00 90.38 108 ASP A N 1
ATOM 887 C CA . ASP A 1 108 ? -10.696 -11.397 5.558 1.00 90.38 108 ASP A CA 1
ATOM 888 C C . ASP A 1 108 ? -11.471 -11.548 4.245 1.00 90.38 108 ASP A C 1
ATOM 890 O O . ASP A 1 108 ? -11.442 -12.615 3.633 1.00 90.38 108 ASP A O 1
ATOM 894 N N . GLU A 1 109 ? -12.067 -10.457 3.772 1.00 91.06 109 GLU A N 1
ATOM 895 C CA . GLU A 1 109 ? -12.825 -10.389 2.520 1.00 91.06 109 GLU A CA 1
ATOM 896 C C . GLU A 1 109 ? -11.934 -10.231 1.272 1.00 91.06 109 GLU A C 1
ATOM 898 O O . GLU A 1 109 ? -12.410 -10.376 0.147 1.00 91.06 109 GLU A O 1
ATOM 903 N N . PHE A 1 110 ? -10.631 -9.977 1.447 1.00 94.12 110 PHE A N 1
ATOM 904 C CA . PHE A 1 110 ? -9.696 -9.643 0.368 1.00 94.12 110 PHE A CA 1
ATOM 905 C C . PHE A 1 110 ? -8.546 -10.663 0.280 1.00 94.12 110 PHE A C 1
ATOM 907 O O . PHE A 1 110 ? -7.404 -10.374 0.663 1.00 94.12 110 PHE A O 1
ATOM 914 N N . PRO A 1 111 ? -8.797 -11.875 -0.255 1.00 94.19 111 PRO A N 1
ATOM 915 C CA . PRO A 1 111 ? -7.799 -12.945 -0.292 1.00 94.19 111 PRO A CA 1
ATOM 916 C C . PRO A 1 111 ? -6.556 -12.590 -1.120 1.00 94.19 111 PRO A C 1
ATOM 918 O O . PRO A 1 111 ? -5.461 -13.059 -0.817 1.00 94.19 111 PRO A O 1
ATOM 921 N N . ASN A 1 112 ? -6.691 -11.736 -2.138 1.00 95.25 112 ASN A N 1
ATOM 922 C CA . ASN A 1 112 ? -5.558 -11.265 -2.933 1.00 95.25 112 ASN A CA 1
ATOM 923 C C . ASN A 1 112 ? -4.625 -10.335 -2.141 1.00 95.25 112 ASN A C 1
ATOM 925 O O . ASN A 1 112 ? -3.409 -10.463 -2.262 1.00 95.25 112 ASN A O 1
ATOM 929 N N . LEU A 1 113 ? -5.171 -9.464 -1.287 1.00 94.00 113 LEU A N 1
ATOM 930 C CA . LEU A 1 113 ? -4.376 -8.604 -0.406 1.00 94.00 113 LEU A CA 1
ATOM 931 C C . LEU A 1 113 ? -3.654 -9.424 0.667 1.00 94.00 113 LEU A C 1
ATOM 933 O O . LEU A 1 113 ? -2.476 -9.192 0.927 1.00 94.00 113 LEU A O 1
ATOM 937 N N . LYS A 1 114 ? -4.312 -10.447 1.230 1.00 93.62 114 LYS A N 1
ATOM 938 C CA . LYS A 1 114 ? -3.644 -11.402 2.130 1.00 93.62 114 LYS A CA 1
ATOM 939 C C . LYS A 1 114 ? -2.493 -12.129 1.440 1.00 93.62 114 LYS A C 1
ATOM 941 O O . LYS A 1 114 ? -1.401 -12.209 1.991 1.00 93.62 114 LYS A O 1
ATOM 946 N N . ALA A 1 115 ? -2.720 -12.619 0.221 1.00 93.94 115 ALA A N 1
ATOM 947 C CA . ALA A 1 115 ? -1.683 -13.284 -0.560 1.00 93.94 115 ALA A CA 1
ATOM 948 C C . ALA A 1 115 ? -0.509 -12.345 -0.888 1.00 93.94 115 ALA A C 1
ATOM 950 O O . ALA A 1 115 ? 0.640 -12.786 -0.885 1.00 93.94 115 ALA A O 1
ATOM 951 N N . PHE A 1 116 ? -0.783 -11.064 -1.148 1.00 94.69 116 PHE A N 1
ATOM 952 C CA . PHE A 1 116 ? 0.244 -10.036 -1.311 1.00 94.69 116 PHE A CA 1
ATOM 953 C C . PHE A 1 1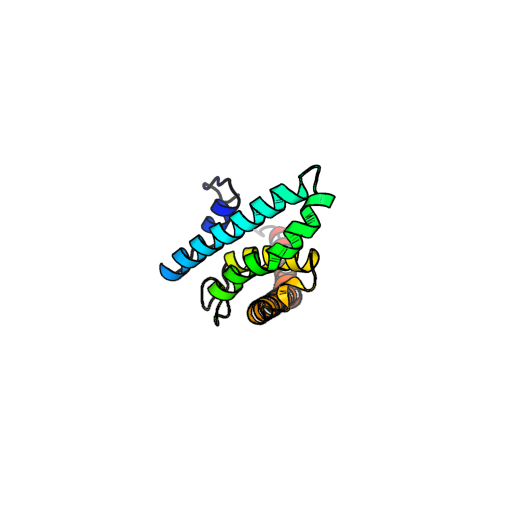16 ? 1.080 -9.861 -0.036 1.00 94.69 116 PHE A C 1
ATOM 955 O O . PHE A 1 116 ? 2.302 -9.969 -0.114 1.00 94.69 116 PHE A O 1
ATOM 962 N N . LEU A 1 117 ? 0.446 -9.686 1.133 1.00 92.75 117 LEU A N 1
ATOM 963 C CA . LEU A 1 117 ? 1.158 -9.544 2.411 1.00 92.75 117 LEU A CA 1
ATOM 964 C C . LEU A 1 117 ? 2.059 -10.749 2.691 1.00 92.75 117 LEU A C 1
ATOM 966 O O . LEU A 1 117 ? 3.248 -10.580 2.948 1.00 92.75 117 LEU A O 1
ATOM 970 N N . SER A 1 118 ? 1.528 -11.968 2.562 1.00 92.44 118 SER A N 1
ATOM 971 C CA . SER A 1 118 ? 2.317 -13.186 2.776 1.00 92.44 118 SER A CA 1
ATOM 972 C C . SER A 1 118 ? 3.492 -13.296 1.802 1.00 92.44 118 SER A C 1
ATOM 974 O O . SER A 1 118 ? 4.584 -13.702 2.194 1.00 92.44 118 SER A O 1
ATOM 976 N N . ARG A 1 119 ? 3.304 -12.916 0.531 1.00 93.06 119 ARG A N 1
ATOM 977 C CA . ARG A 1 119 ? 4.386 -12.906 -0.466 1.00 93.06 119 ARG A CA 1
ATOM 978 C C . ARG A 1 119 ? 5.476 -11.905 -0.089 1.00 93.06 119 ARG A C 1
ATOM 980 O O . ARG A 1 119 ? 6.655 -12.239 -0.171 1.00 93.06 119 ARG A O 1
ATOM 987 N N . PHE A 1 120 ? 5.079 -10.710 0.334 1.00 91.69 120 PHE A N 1
ATOM 988 C CA . PHE A 1 120 ? 5.989 -9.638 0.715 1.00 91.69 120 PHE A CA 1
ATOM 989 C C . PHE A 1 120 ? 6.800 -9.987 1.975 1.00 91.69 120 PHE A C 1
ATOM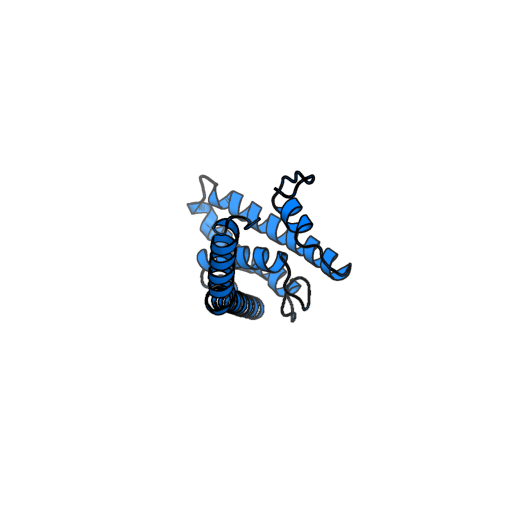 991 O O . PHE A 1 120 ? 8.022 -9.845 1.973 1.00 91.69 120 PHE A O 1
ATOM 998 N N . GLU A 1 121 ? 6.156 -10.537 3.011 1.00 89.19 121 GLU A N 1
ATOM 999 C CA . GLU A 1 121 ? 6.814 -10.994 4.247 1.00 89.19 121 GLU A CA 1
ATOM 1000 C C . GLU A 1 121 ? 7.861 -12.085 3.967 1.00 89.19 121 GLU A C 1
ATOM 1002 O O . GLU A 1 121 ? 8.981 -12.029 4.481 1.00 89.19 121 GLU A O 1
ATOM 1007 N N . VAL A 1 122 ? 7.541 -13.047 3.093 1.00 88.25 122 VAL A N 1
ATOM 1008 C CA . VAL A 1 122 ? 8.494 -14.084 2.667 1.00 88.25 122 VAL A CA 1
ATOM 1009 C C . VAL A 1 122 ? 9.669 -13.472 1.900 1.00 88.25 122 VAL A C 1
ATOM 1011 O O . VAL A 1 122 ? 10.816 -13.839 2.154 1.00 88.25 122 VAL A O 1
ATOM 1014 N N . SER A 1 123 ? 9.421 -12.520 0.994 1.00 82.94 123 SER A N 1
ATOM 1015 C CA . SER A 1 123 ? 10.493 -11.818 0.273 1.00 82.94 123 SER A CA 1
ATOM 1016 C C . SER A 1 123 ? 11.432 -11.062 1.220 1.00 82.94 123 SER A C 1
ATOM 1018 O O . SER A 1 123 ? 12.650 -11.176 1.081 1.00 82.94 123 SER A O 1
ATOM 1020 N N . LEU A 1 124 ? 10.895 -10.352 2.215 1.00 79.88 124 LEU A N 1
ATOM 1021 C CA . LEU A 1 124 ? 11.682 -9.675 3.251 1.00 79.88 124 LEU A CA 1
ATOM 1022 C C . LEU A 1 124 ? 12.523 -10.656 4.067 1.00 79.88 124 LEU A C 1
ATOM 1024 O O . LEU A 1 124 ? 13.714 -10.428 4.274 1.00 79.88 124 LEU A O 1
ATOM 1028 N N . LEU A 1 125 ? 11.926 -11.764 4.502 1.00 79.56 125 LEU A N 1
ATOM 1029 C CA . LEU A 1 125 ? 12.616 -12.763 5.310 1.00 79.56 125 LEU A CA 1
ATOM 1030 C C . LEU A 1 125 ? 13.764 -13.419 4.533 1.00 79.56 125 LEU A C 1
ATOM 1032 O O . LEU A 1 125 ? 14.855 -13.584 5.075 1.00 79.56 125 LEU A O 1
ATOM 1036 N N . ILE A 1 126 ? 13.566 -13.716 3.246 1.00 76.38 126 ILE A N 1
ATOM 1037 C CA . ILE A 1 126 ? 14.629 -14.223 2.367 1.00 76.38 126 ILE A CA 1
ATOM 1038 C C . ILE A 1 126 ? 15.761 -13.198 2.222 1.00 76.38 126 ILE A C 1
ATOM 1040 O O . ILE A 1 126 ? 16.928 -13.578 2.303 1.00 76.38 126 ILE A O 1
ATOM 1044 N N . LEU A 1 127 ? 15.448 -11.908 2.052 1.00 74.31 127 LEU A N 1
ATOM 1045 C CA . LEU A 1 127 ? 16.463 -10.850 1.968 1.00 74.31 127 LEU A CA 1
ATOM 1046 C C . LEU A 1 127 ? 17.273 -10.730 3.264 1.00 74.31 127 LEU A C 1
ATOM 1048 O O . LEU A 1 127 ? 18.497 -10.625 3.209 1.00 74.31 127 LEU A O 1
ATOM 1052 N N . VAL A 1 128 ? 16.613 -10.798 4.423 1.00 75.81 128 VAL A N 1
ATOM 1053 C CA . VAL A 1 128 ? 17.276 -10.770 5.734 1.00 75.81 128 VAL A CA 1
ATOM 1054 C C . VAL A 1 128 ? 18.172 -11.995 5.918 1.00 75.81 128 VAL A C 1
ATOM 1056 O O . VAL A 1 128 ? 19.327 -11.848 6.315 1.00 75.81 128 VAL A O 1
ATOM 1059 N N . LEU A 1 129 ? 17.692 -13.194 5.576 1.00 75.06 129 LEU A N 1
ATOM 1060 C CA . LEU A 1 129 ? 18.495 -14.417 5.643 1.00 75.06 129 LEU A CA 1
ATOM 1061 C C . LEU A 1 129 ? 19.696 -14.364 4.694 1.00 75.06 129 LEU A C 1
ATOM 1063 O O . LEU A 1 129 ? 20.805 -14.695 5.101 1.00 75.06 129 LEU A O 1
ATOM 1067 N N . PHE A 1 130 ? 19.518 -13.893 3.459 1.00 75.81 130 PHE A N 1
ATOM 1068 C CA . PHE A 1 130 ? 20.623 -13.706 2.518 1.00 75.81 130 PHE A CA 1
ATOM 1069 C C . PHE A 1 130 ? 21.650 -12.695 3.043 1.00 75.81 130 PHE A C 1
ATOM 1071 O O . PHE A 1 130 ? 22.859 -12.925 2.962 1.00 75.81 130 PHE A O 1
ATOM 1078 N N . PHE A 1 131 ? 21.187 -11.593 3.635 1.00 67.06 131 PHE A N 1
ATOM 1079 C CA . PHE A 1 131 ? 22.070 -10.597 4.225 1.00 67.06 131 PHE A CA 1
ATOM 1080 C C . PHE A 1 131 ? 22.853 -11.175 5.408 1.00 67.06 131 PHE A C 1
ATOM 1082 O O . PHE A 1 131 ? 24.062 -11.000 5.462 1.00 67.06 131 PHE A O 1
ATOM 1089 N N . ILE A 1 132 ? 22.212 -11.914 6.317 1.00 72.44 132 ILE A N 1
ATOM 1090 C CA . ILE A 1 132 ? 22.875 -12.503 7.493 1.00 72.44 132 ILE A CA 1
ATOM 1091 C C . ILE A 1 132 ? 23.821 -13.646 7.100 1.00 72.44 132 ILE A C 1
ATOM 1093 O O . ILE A 1 132 ? 24.933 -13.725 7.615 1.00 72.44 132 ILE A O 1
ATOM 1097 N N . SER A 1 133 ? 23.404 -14.540 6.204 1.00 74.25 133 SER A N 1
ATOM 1098 C CA . SER A 1 133 ? 24.177 -15.737 5.856 1.00 74.25 133 SER A CA 1
ATOM 1099 C C . SER A 1 133 ? 25.259 -15.484 4.811 1.00 74.25 133 SER A C 1
ATOM 1101 O O . SER A 1 133 ? 26.267 -16.185 4.812 1.00 74.25 133 SER A O 1
ATOM 1103 N N . PHE A 1 134 ? 25.063 -14.516 3.914 1.00 71.94 134 PHE A N 1
ATOM 1104 C CA . PHE A 1 134 ? 25.935 -14.313 2.757 1.00 71.94 134 PHE A CA 1
ATOM 1105 C C . PHE A 1 134 ? 26.626 -12.953 2.782 1.00 71.94 134 PHE A C 1
ATOM 1107 O O . PHE A 1 134 ? 27.851 -12.888 2.695 1.00 71.94 134 PHE A O 1
ATOM 1114 N N . LEU A 1 135 ? 25.873 -11.861 2.942 1.00 64.62 135 LEU A N 1
ATOM 1115 C CA . LEU A 1 135 ? 26.447 -10.519 2.827 1.00 64.62 135 LEU A CA 1
ATOM 1116 C C . LEU A 1 135 ? 27.209 -10.079 4.082 1.00 64.62 135 LEU A C 1
ATOM 1118 O O . LEU A 1 135 ? 28.267 -9.473 3.970 1.00 64.62 135 LEU A O 1
ATOM 1122 N N . PHE A 1 136 ? 26.714 -10.409 5.271 1.00 69.94 136 PHE A N 1
ATOM 1123 C CA . PHE A 1 136 ? 27.323 -10.037 6.543 1.00 69.94 136 PHE A CA 1
ATOM 1124 C C . PHE A 1 136 ? 28.714 -10.673 6.723 1.00 69.94 136 PHE A C 1
ATOM 1126 O O . PHE A 1 136 ? 29.650 -9.931 7.018 1.00 69.94 136 PHE A O 1
ATOM 1133 N N . PRO A 1 137 ? 28.935 -11.976 6.433 1.00 72.94 137 PRO A N 1
ATOM 1134 C CA . PRO A 1 137 ? 30.281 -12.549 6.423 1.00 72.94 137 PRO A CA 1
ATOM 1135 C C . PRO A 1 137 ? 31.185 -11.931 5.351 1.00 72.94 137 PRO A C 1
ATOM 1137 O O . PRO A 1 137 ? 32.360 -11.687 5.608 1.00 72.94 137 PRO A O 1
ATOM 1140 N N . LEU A 1 138 ? 30.654 -11.637 4.158 1.00 68.19 138 LEU A N 1
ATOM 1141 C CA . LEU A 1 138 ? 31.400 -10.972 3.082 1.00 68.19 138 LEU A CA 1
ATOM 1142 C C . LEU A 1 138 ? 31.834 -9.552 3.466 1.00 68.19 138 LEU A C 1
ATOM 1144 O O . LEU A 1 138 ? 32.966 -9.173 3.180 1.00 68.19 138 LEU A O 1
ATOM 1148 N N . LEU A 1 139 ? 30.979 -8.794 4.152 1.00 66.00 139 LEU A N 1
ATOM 1149 C CA . LEU A 1 139 ? 31.286 -7.460 4.668 1.00 66.00 139 LEU A CA 1
ATOM 1150 C C . LEU A 1 139 ? 32.288 -7.518 5.825 1.00 66.00 139 LEU A C 1
ATOM 1152 O O . LEU A 1 139 ? 33.219 -6.717 5.848 1.00 66.00 139 LEU A O 1
ATOM 1156 N N . GLN A 1 140 ? 32.162 -8.494 6.728 1.00 68.31 140 GLN A N 1
ATOM 1157 C CA . GLN A 1 140 ? 33.135 -8.732 7.799 1.00 68.31 140 GLN A CA 1
ATOM 1158 C C . GLN A 1 140 ? 34.518 -9.062 7.214 1.00 68.31 140 GLN A C 1
ATOM 1160 O O . GLN A 1 140 ? 35.528 -8.497 7.632 1.00 68.31 140 GLN A O 1
ATOM 1165 N N . ASN A 1 141 ? 34.560 -9.930 6.199 1.00 67.88 141 ASN A N 1
ATOM 1166 C CA . ASN A 1 141 ? 35.785 -10.304 5.496 1.00 67.88 141 ASN A CA 1
ATOM 1167 C C . ASN A 1 141 ? 36.370 -9.124 4.708 1.00 67.88 141 ASN A C 1
ATOM 1169 O O . ASN A 1 141 ? 37.576 -8.897 4.754 1.00 67.88 141 ASN A O 1
ATOM 1173 N N . ALA A 1 142 ? 35.536 -8.337 4.024 1.00 69.44 142 ALA A N 1
ATOM 1174 C CA . ALA A 1 142 ? 35.972 -7.150 3.294 1.00 69.44 142 ALA A CA 1
ATOM 1175 C C . ALA A 1 142 ? 36.527 -6.066 4.234 1.00 69.44 142 ALA A C 1
ATOM 1177 O O . ALA A 1 142 ? 37.555 -5.466 3.927 1.00 69.44 142 ALA A O 1
ATOM 1178 N N . PHE A 1 143 ? 35.902 -5.853 5.397 1.00 64.56 143 PHE A N 1
ATOM 1179 C CA . PHE A 1 143 ? 36.386 -4.927 6.422 1.00 64.56 143 PHE A CA 1
ATOM 1180 C C . PHE A 1 143 ? 37.718 -5.394 7.024 1.00 64.56 143 PHE A C 1
ATOM 1182 O O . PHE A 1 143 ? 38.643 -4.596 7.144 1.00 64.56 143 PHE A O 1
ATOM 1189 N N . LEU A 1 144 ? 37.863 -6.694 7.312 1.00 64.25 144 LEU A N 1
ATOM 1190 C CA . LEU A 1 144 ? 39.114 -7.277 7.809 1.00 64.25 144 LEU A CA 1
ATOM 1191 C C . LEU A 1 144 ? 40.259 -7.146 6.788 1.00 64.25 144 LEU A C 1
ATOM 1193 O O . LEU A 1 144 ? 41.390 -6.829 7.150 1.00 64.25 144 LEU A O 1
ATOM 1197 N N . VAL A 1 145 ? 39.967 -7.351 5.500 1.00 67.19 145 VAL A N 1
ATOM 1198 C CA . VAL A 1 145 ? 40.931 -7.163 4.404 1.00 67.19 145 VAL A CA 1
ATOM 1199 C C . VAL A 1 145 ? 41.322 -5.690 4.255 1.00 67.19 145 VAL A C 1
ATOM 1201 O O . VAL A 1 145 ? 42.495 -5.394 4.028 1.00 67.19 145 VAL A O 1
ATOM 1204 N N . LEU A 1 146 ? 40.375 -4.762 4.416 1.00 65.69 146 LEU A N 1
ATOM 1205 C CA . LEU A 1 146 ? 40.639 -3.324 4.358 1.00 65.69 146 LEU A CA 1
ATOM 1206 C C . LEU A 1 146 ? 41.486 -2.850 5.552 1.00 65.69 146 LEU A C 1
ATOM 1208 O O . LEU A 1 146 ? 42.463 -2.133 5.354 1.00 65.69 146 LEU A O 1
ATOM 1212 N N . GLU A 1 147 ? 41.177 -3.313 6.766 1.00 64.44 147 GLU A N 1
ATOM 1213 C CA . GLU A 1 147 ? 41.981 -3.108 7.983 1.00 64.44 147 GLU A CA 1
ATOM 1214 C C . GLU A 1 147 ? 43.413 -3.639 7.814 1.00 64.44 147 GLU A C 1
ATOM 1216 O O . GLU A 1 147 ? 44.378 -2.934 8.110 1.00 64.44 147 GLU A O 1
ATOM 1221 N N . LEU A 1 148 ? 43.577 -4.851 7.271 1.00 64.12 148 LEU A N 1
ATOM 1222 C CA . LEU A 1 148 ? 44.895 -5.431 6.992 1.00 64.12 148 LEU A CA 1
ATOM 1223 C C . LEU A 1 148 ? 45.677 -4.610 5.958 1.00 64.12 148 LEU A C 1
ATOM 1225 O O . LEU A 1 148 ? 46.879 -4.413 6.125 1.00 64.12 148 LEU A O 1
ATOM 1229 N N . LYS A 1 149 ? 45.007 -4.091 4.922 1.00 63.28 149 LYS A N 1
ATOM 1230 C CA . LYS A 1 149 ? 45.641 -3.272 3.880 1.00 63.28 149 LYS A CA 1
ATOM 1231 C C . LYS A 1 149 ? 46.029 -1.876 4.375 1.00 63.28 149 LYS A C 1
ATOM 1233 O O . LYS A 1 149 ? 47.057 -1.354 3.953 1.00 63.28 149 LYS A O 1
ATOM 1238 N N . LEU A 1 150 ? 45.242 -1.297 5.283 1.00 63.28 150 LEU A N 1
ATOM 1239 C CA . LEU A 1 150 ? 45.532 -0.017 5.939 1.00 63.28 150 LEU A CA 1
ATOM 1240 C C . LEU A 1 150 ? 46.621 -0.138 7.017 1.00 63.28 150 LEU A C 1
ATOM 1242 O O . LEU A 1 150 ? 47.297 0.845 7.312 1.00 63.28 150 LEU A O 1
ATOM 1246 N N . ARG A 1 151 ? 46.812 -1.332 7.594 1.00 58.59 151 ARG A N 1
ATOM 1247 C CA . ARG A 1 151 ? 47.829 -1.600 8.624 1.00 58.59 151 ARG A CA 1
ATOM 1248 C C . ARG A 1 151 ? 49.178 -2.065 8.057 1.00 58.59 151 ARG A C 1
ATOM 1250 O O . ARG A 1 151 ? 50.166 -2.041 8.785 1.00 58.59 151 ARG A O 1
ATOM 1257 N N . THR A 1 152 ? 49.265 -2.454 6.783 1.00 52.25 152 THR A N 1
ATOM 1258 C CA . THR A 1 152 ? 50.559 -2.677 6.114 1.00 52.25 152 THR A CA 1
ATOM 1259 C C . THR A 1 152 ? 51.162 -1.342 5.661 1.00 52.25 152 THR A C 1
ATOM 1261 O O . THR A 1 152 ? 50.635 -0.757 4.713 1.00 52.25 152 THR A O 1
ATOM 1264 N N . PRO A 1 153 ? 52.250 -0.837 6.279 1.00 49.78 153 PRO A N 1
ATOM 1265 C CA . PRO A 1 153 ? 52.973 0.302 5.729 1.00 49.78 153 PRO A CA 1
ATOM 1266 C C . PRO A 1 153 ? 53.537 -0.080 4.357 1.00 49.78 153 PRO A C 1
ATOM 1268 O O . PRO A 1 153 ? 53.988 -1.210 4.158 1.00 49.78 153 PRO A O 1
ATOM 1271 N N . ALA A 1 154 ? 53.486 0.857 3.410 1.00 54.88 154 ALA A N 1
ATOM 1272 C CA . ALA A 1 154 ? 54.170 0.734 2.132 1.00 54.88 154 ALA A CA 1
ATOM 1273 C C . ALA A 1 154 ? 55.648 0.410 2.394 1.00 54.88 154 ALA A C 1
ATOM 1275 O O . ALA A 1 154 ? 56.385 1.242 2.919 1.00 54.88 154 ALA A O 1
ATOM 1276 N N . ILE A 1 155 ? 56.055 -0.818 2.075 1.00 46.88 155 ILE A N 1
ATOM 1277 C CA . ILE A 1 155 ? 57.462 -1.200 2.034 1.00 46.88 155 ILE A CA 1
ATOM 1278 C C . ILE A 1 155 ? 58.013 -0.575 0.747 1.00 46.88 155 ILE A C 1
ATOM 1280 O O . ILE A 1 155 ? 57.783 -1.099 -0.344 1.00 46.88 155 ILE A O 1
ATOM 1284 N N . CYS A 1 156 ? 58.629 0.600 0.894 1.00 35.97 156 CYS A N 1
ATOM 1285 C CA . CYS A 1 156 ? 59.747 1.030 0.056 1.00 35.97 156 CYS A CA 1
ATOM 1286 C C . CYS A 1 156 ? 61.000 0.287 0.524 1.00 35.97 156 CYS A C 1
ATOM 1288 O O . CYS A 1 156 ? 61.156 0.152 1.762 1.00 35.97 156 CYS A O 1
#

InterPro domains:
  IPR003081 Glutathione S-transferase, Mu class [PR01267] (19-30)
  IPR003081 Glutathione S-transferase, Mu class [PR01267] (71-84)
  IPR004045 Glutathione S-transferase, N-terminal [PS50404] (1-25)
  IPR004046 Glutathione S-transferase, C-terminal [PF00043] (38-121)
  IPR010987 Glutathione S-transferase, C-terminal-like [PS50405] (22-143)
  IPR036282 Glutathione S-transferase, C-terminal domain superfamily [SSF47616] (20-121)
  IPR050213 Glutathione S-transferase superfamily [PTHR11571] (2-121)

Secondary structure (DSSP, 8-state):
--TT----SHHHHHHHH---SSHHHHHHHHHHHHHHHHHHHHHHHHHT-TTHHHHHHHHHHHHHHHHHHHHHHHTT-SSSSSSS--HHHHHHHHHHHHHHHH-TTTTTT-HHHHHHHHHHHHHHHHHHHHIIIIIHHHHHHHHHHHHHHHHS----

Sequence (156 aa):
IDGAHKLTQSNAILRYIARGETEEEKIRVDVLENQVLDVCMQKVRICYSPDFEKLKPGYLKEIPEKMKPFSEFLGKRPWFAGDKLTYMDFLAYDVLDLYRIFDPKCLDEFPNLKAFLSRFEVSLLILVLFFISFLFPLLQNAFLVLELKLRTPAIC

Radius of gyration: 21.28 Å; chains: 1; bounding box: 77×34×39 Å